Protein AF-A0A8S2T352-F1 (afdb_monomer_li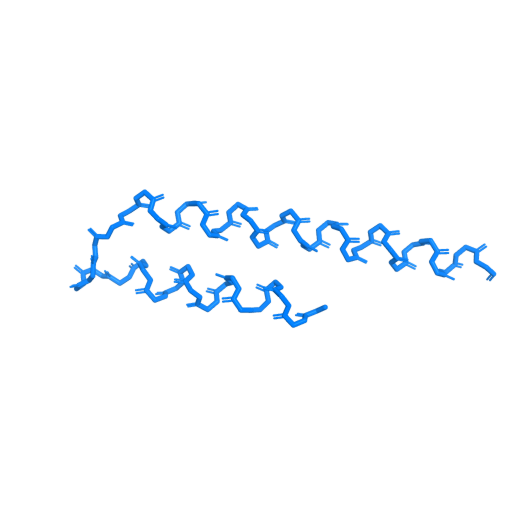te)

Structure (mmCIF, N/CA/C/O backbone):
data_AF-A0A8S2T352-F1
#
_entry.id   AF-A0A8S2T352-F1
#
loop_
_atom_site.group_PDB
_atom_site.id
_atom_site.type_symbol
_atom_site.label_atom_id
_atom_site.label_alt_id
_atom_site.label_comp_id
_atom_site.label_asym_id
_atom_site.label_entity_id
_atom_site.label_seq_id
_atom_site.pdbx_PDB_ins_code
_atom_site.Cartn_x
_atom_site.Cartn_y
_atom_site.Cartn_z
_atom_site.occupancy
_atom_site.B_iso_or_equiv
_atom_site.auth_seq_id
_atom_site.auth_comp_id
_atom_site.auth_asym_id
_atom_site.auth_atom_id
_atom_site.pdbx_PDB_model_num
ATOM 1 N N . MET A 1 1 ? -8.177 -5.751 5.456 1.00 59.34 1 MET A N 1
ATOM 2 C CA . MET A 1 1 ? -6.964 -6.603 5.520 1.00 59.34 1 MET A CA 1
ATOM 3 C C . MET A 1 1 ? -6.609 -7.299 4.203 1.00 59.34 1 MET A C 1
ATOM 5 O O . MET A 1 1 ? -5.435 -7.551 3.998 1.00 59.34 1 MET A O 1
ATOM 9 N N . TYR A 1 2 ? -7.552 -7.591 3.295 1.00 69.06 2 TYR A N 1
ATOM 10 C CA . TYR A 1 2 ? -7.226 -8.270 2.025 1.00 69.06 2 TYR A CA 1
ATOM 11 C C . TYR A 1 2 ? -6.490 -7.371 1.009 1.00 69.06 2 TYR A C 1
ATOM 13 O O . TYR A 1 2 ? -5.607 -7.836 0.297 1.00 69.06 2 TYR A O 1
ATOM 21 N N . ALA A 1 3 ? -6.818 -6.073 0.975 1.00 68.88 3 ALA A N 1
ATOM 22 C CA . ALA A 1 3 ? -6.239 -5.119 0.025 1.00 68.88 3 ALA A CA 1
ATOM 23 C C . ALA A 1 3 ? -4.744 -4.851 0.274 1.00 68.88 3 ALA A C 1
ATOM 25 O O . ALA A 1 3 ? -3.953 -4.919 -0.660 1.00 68.88 3 ALA A O 1
ATOM 26 N N . SER A 1 4 ? -4.334 -4.641 1.532 1.00 68.94 4 SER A N 1
ATOM 27 C CA . SER A 1 4 ? -2.917 -4.456 1.871 1.00 68.94 4 SER A CA 1
ATOM 28 C C . SER A 1 4 ? -2.084 -5.689 1.514 1.00 68.94 4 SER A C 1
ATOM 30 O O . SER A 1 4 ? -1.019 -5.555 0.924 1.00 68.94 4 SER A O 1
ATOM 32 N N . TYR A 1 5 ? -2.596 -6.895 1.779 1.00 75.56 5 TYR A N 1
ATOM 33 C CA . TYR A 1 5 ? -1.927 -8.142 1.403 1.00 75.56 5 TYR A CA 1
ATOM 34 C C . TYR A 1 5 ? -1.787 -8.303 -0.119 1.00 75.56 5 TYR A C 1
ATOM 36 O O . TYR A 1 5 ? -0.727 -8.703 -0.600 1.00 75.56 5 TYR A O 1
ATOM 44 N N . ALA A 1 6 ? -2.822 -7.943 -0.885 1.00 78.56 6 ALA A N 1
ATOM 45 C CA . ALA A 1 6 ? -2.775 -7.971 -2.344 1.00 78.56 6 ALA A CA 1
ATOM 46 C C . ALA A 1 6 ? -1.726 -6.994 -2.907 1.00 78.56 6 ALA A C 1
ATOM 48 O O . ALA A 1 6 ? -0.944 -7.382 -3.775 1.00 78.56 6 ALA A O 1
ATOM 49 N N . TYR A 1 7 ? -1.645 -5.768 -2.377 1.00 77.06 7 TYR A N 1
ATOM 50 C CA . TYR A 1 7 ? -0.634 -4.795 -2.800 1.00 77.06 7 TYR A CA 1
ATOM 51 C C . TYR A 1 7 ? 0.788 -5.220 -2.426 1.00 77.06 7 TYR A C 1
ATOM 53 O O . TYR A 1 7 ? 1.688 -5.100 -3.253 1.00 77.06 7 TYR A O 1
ATOM 61 N N . THR A 1 8 ? 0.995 -5.810 -1.246 1.00 76.94 8 THR A N 1
ATOM 62 C CA . THR A 1 8 ? 2.300 -6.375 -0.866 1.00 76.94 8 THR A CA 1
ATOM 63 C C . THR A 1 8 ? 2.701 -7.542 -1.772 1.00 76.94 8 THR A C 1
ATOM 65 O O . THR A 1 8 ? 3.865 -7.659 -2.157 1.00 76.94 8 THR A O 1
ATOM 68 N N . ALA A 1 9 ? 1.755 -8.405 -2.154 1.00 81.19 9 ALA A N 1
ATOM 69 C CA . ALA A 1 9 ? 2.017 -9.494 -3.094 1.00 81.19 9 ALA A CA 1
ATOM 70 C C . ALA A 1 9 ? 2.405 -8.967 -4.487 1.00 81.19 9 ALA A C 1
ATOM 72 O O . ALA A 1 9 ? 3.352 -9.474 -5.089 1.00 81.19 9 ALA A O 1
ATOM 73 N N . MET A 1 10 ? 1.731 -7.918 -4.973 1.00 78.31 10 MET A N 1
ATOM 74 C CA . MET A 1 10 ? 2.084 -7.255 -6.233 1.00 78.31 10 MET A CA 1
ATOM 75 C C . MET A 1 10 ? 3.450 -6.566 -6.154 1.00 78.31 10 MET A C 1
ATOM 77 O O . MET A 1 10 ? 4.270 -6.762 -7.047 1.00 78.31 10 MET A O 1
ATOM 81 N N . ALA A 1 11 ? 3.747 -5.839 -5.072 1.00 77.19 11 ALA A N 1
ATOM 82 C CA . ALA A 1 11 ? 5.055 -5.218 -4.867 1.00 77.19 11 ALA A CA 1
ATOM 83 C C . ALA A 1 11 ? 6.182 -6.264 -4.919 1.00 77.19 11 ALA A C 1
ATOM 85 O O . ALA A 1 11 ? 7.154 -6.090 -5.652 1.00 77.19 11 ALA A O 1
ATOM 86 N N . ASN A 1 12 ? 6.025 -7.397 -4.230 1.00 78.00 12 ASN A N 1
ATOM 87 C CA . ASN A 1 12 ? 7.008 -8.485 -4.254 1.00 78.00 12 ASN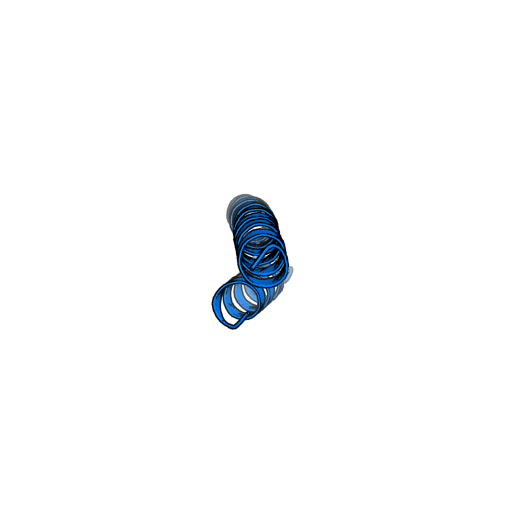 A CA 1
ATOM 88 C C . ASN A 1 12 ? 7.162 -9.144 -5.632 1.00 78.00 12 ASN A C 1
ATOM 90 O O . ASN A 1 12 ? 8.258 -9.575 -5.985 1.00 78.00 12 ASN A O 1
ATOM 94 N N . TYR A 1 13 ? 6.087 -9.227 -6.417 1.00 79.00 13 TYR A N 1
ATOM 95 C CA . TYR A 1 13 ? 6.149 -9.751 -7.780 1.00 79.00 13 TYR A CA 1
ATOM 96 C C . TYR A 1 13 ? 6.939 -8.818 -8.712 1.00 79.00 13 TYR A C 1
ATOM 98 O O . TYR A 1 13 ? 7.797 -9.283 -9.460 1.00 79.00 13 TYR A O 1
ATOM 106 N N . PHE A 1 14 ? 6.708 -7.505 -8.626 1.00 69.19 14 PHE A N 1
ATOM 107 C CA . PHE A 1 14 ? 7.383 -6.508 -9.467 1.00 69.19 14 PHE A CA 1
ATOM 108 C C . PHE A 1 14 ? 8.801 -6.141 -9.003 1.00 69.19 14 PHE A C 1
ATOM 110 O O . PHE A 1 14 ? 9.573 -5.608 -9.796 1.00 69.19 14 PHE A O 1
ATOM 117 N N . GLY A 1 15 ? 9.165 -6.460 -7.756 1.00 68.25 15 GLY A N 1
ATOM 118 C CA . GLY A 1 15 ? 10.527 -6.314 -7.226 1.00 68.25 15 GLY A CA 1
ATOM 119 C C . GLY A 1 15 ? 11.485 -7.445 -7.620 1.00 68.25 15 GLY A C 1
ATOM 120 O O . GLY A 1 15 ? 12.654 -7.418 -7.237 1.00 68.25 15 GLY A O 1
ATOM 121 N N . ARG A 1 16 ? 11.020 -8.460 -8.364 1.00 72.06 16 ARG A N 1
ATOM 122 C CA . ARG A 1 16 ? 11.898 -9.522 -8.868 1.00 72.06 16 ARG A CA 1
ATOM 123 C C . ARG A 1 16 ? 12.847 -8.980 -9.946 1.00 72.06 16 ARG A C 1
ATOM 125 O O . ARG A 1 16 ? 12.386 -8.278 -10.851 1.00 72.06 16 ARG A O 1
ATOM 132 N N . PRO A 1 17 ? 14.142 -9.345 -9.905 1.00 68.00 17 PRO A N 1
ATOM 133 C CA . PRO A 1 17 ? 15.147 -8.858 -10.858 1.00 68.00 17 PRO A CA 1
ATOM 134 C C . PRO A 1 17 ? 14.848 -9.269 -12.311 1.00 68.00 17 PRO A C 1
ATOM 136 O O . PRO A 1 17 ? 15.336 -8.652 -13.248 1.00 68.00 17 PRO A O 1
ATOM 139 N N . ASP A 1 18 ? 14.017 -10.292 -12.492 1.00 68.94 18 ASP A N 1
ATOM 140 C CA . ASP A 1 18 ? 13.527 -10.836 -13.759 1.00 68.94 18 ASP A CA 1
ATOM 141 C C . ASP A 1 18 ? 12.363 -10.033 -14.381 1.00 68.94 18 ASP A C 1
ATOM 143 O O . ASP A 1 18 ? 12.123 -10.140 -15.582 1.00 68.94 18 ASP A O 1
ATOM 147 N N . VAL A 1 19 ? 11.663 -9.206 -13.595 1.00 66.88 19 VAL A N 1
ATOM 148 C CA . VAL A 1 19 ? 10.554 -8.341 -14.051 1.00 66.88 19 VAL A CA 1
ATOM 149 C C . VAL A 1 19 ? 10.956 -6.857 -14.038 1.00 66.88 19 VAL A C 1
ATOM 151 O O . VAL A 1 19 ? 10.430 -6.091 -14.839 1.00 66.88 19 VAL A O 1
ATOM 154 N N . ALA A 1 20 ? 11.900 -6.473 -13.165 1.00 58.84 20 ALA A N 1
ATOM 155 C CA . ALA A 1 20 ? 12.640 -5.204 -13.101 1.00 58.84 2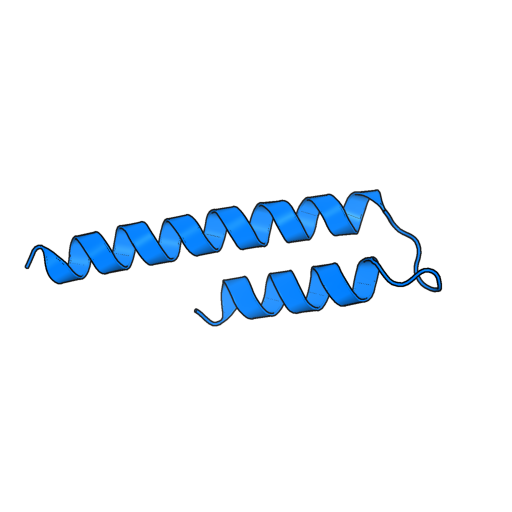0 ALA A CA 1
ATOM 156 C C . ALA A 1 20 ? 11.895 -3.951 -13.613 1.00 58.84 20 ALA A C 1
ATOM 158 O O . ALA A 1 20 ? 12.347 -3.254 -14.521 1.00 58.84 20 ALA A O 1
ATOM 159 N N . PHE A 1 21 ? 10.773 -3.627 -12.965 1.00 63.69 21 PHE A N 1
ATOM 160 C CA . PHE A 1 21 ? 10.133 -2.311 -13.039 1.00 63.69 21 PHE A CA 1
ATOM 161 C C . PHE A 1 21 ? 10.199 -1.649 -11.655 1.00 63.69 21 PHE A C 1
ATOM 163 O O . PHE A 1 21 ? 9.195 -1.583 -10.945 1.00 63.69 21 PHE A O 1
ATOM 170 N N . GLU A 1 22 ? 11.381 -1.158 -11.262 1.00 63.69 22 GLU A N 1
ATOM 171 C CA . GLU A 1 22 ? 11.634 -0.570 -9.929 1.00 63.69 22 GLU A CA 1
ATOM 172 C C . GLU A 1 22 ? 10.604 0.508 -9.541 1.00 63.69 22 GLU A C 1
ATOM 174 O O . GLU A 1 22 ? 10.113 0.517 -8.415 1.00 63.69 22 GLU A O 1
ATOM 179 N N . GLY A 1 23 ? 10.157 1.336 -10.494 1.00 67.06 23 GLY A N 1
ATOM 180 C CA . GLY A 1 23 ? 9.140 2.364 -10.231 1.00 67.06 23 GLY A CA 1
ATOM 181 C C . GLY A 1 23 ? 7.745 1.826 -9.871 1.00 67.06 23 GLY A C 1
ATOM 182 O O . GLY A 1 23 ? 6.974 2.515 -9.209 1.00 67.06 23 GLY A O 1
ATOM 183 N N . HIS A 1 24 ? 7.402 0.597 -10.271 1.00 66.69 24 HIS A N 1
ATOM 184 C CA . HIS A 1 24 ? 6.122 -0.021 -9.899 1.00 66.69 24 HIS A CA 1
ATOM 185 C C . HIS A 1 24 ? 6.186 -0.659 -8.508 1.00 66.69 24 HIS A C 1
ATOM 187 O O . HIS A 1 24 ? 5.185 -0.656 -7.793 1.00 66.69 24 HIS A O 1
ATOM 193 N N . HIS A 1 25 ? 7.355 -1.160 -8.097 1.00 73.25 25 HIS A N 1
ATOM 194 C CA . HIS A 1 25 ? 7.556 -1.702 -6.755 1.00 73.25 25 HIS A CA 1
ATOM 195 C C . HIS A 1 25 ? 7.298 -0.638 -5.678 1.00 73.25 25 HIS A C 1
ATOM 197 O O . HIS A 1 25 ? 6.456 -0.849 -4.805 1.00 73.25 25 HIS A O 1
ATOM 203 N N . GLU A 1 26 ? 7.935 0.533 -5.797 1.00 78.19 26 GLU A N 1
ATOM 204 C CA . GLU A 1 26 ? 7.754 1.644 -4.850 1.00 78.19 26 GLU A CA 1
ATOM 205 C C . GLU A 1 26 ? 6.304 2.149 -4.809 1.00 78.19 26 GLU A C 1
ATOM 207 O O . GLU A 1 26 ? 5.774 2.465 -3.740 1.00 78.19 26 GLU A O 1
ATOM 212 N N . PHE A 1 27 ? 5.629 2.187 -5.964 1.00 81.00 27 PHE A N 1
ATOM 213 C CA . PHE A 1 27 ? 4.224 2.581 -6.046 1.00 81.00 27 PHE A CA 1
ATOM 214 C C . PHE A 1 27 ? 3.324 1.631 -5.245 1.00 81.00 27 PHE A C 1
ATOM 216 O O . PHE A 1 27 ? 2.549 2.079 -4.396 1.00 81.00 27 PHE A O 1
ATOM 223 N N . PHE A 1 28 ? 3.444 0.319 -5.467 1.00 77.56 28 PHE A N 1
ATOM 224 C CA . PHE A 1 28 ? 2.624 -0.667 -4.759 1.00 77.56 28 PHE A CA 1
ATOM 225 C C . PHE A 1 28 ? 2.983 -0.780 -3.273 1.00 77.56 28 PHE A C 1
ATOM 227 O O . PHE A 1 28 ? 2.089 -0.994 -2.453 1.00 77.56 28 PHE A O 1
ATOM 234 N N . GLU A 1 29 ? 4.248 -0.575 -2.899 1.00 81.31 29 GLU A N 1
ATOM 235 C CA . GLU A 1 29 ? 4.657 -0.527 -1.492 1.00 81.31 29 GLU A CA 1
ATOM 236 C C . GLU A 1 29 ? 4.030 0.673 -0.761 1.00 81.31 29 GLU A C 1
ATOM 238 O O . GLU A 1 29 ? 3.516 0.533 0.355 1.00 81.31 29 GLU A O 1
ATOM 243 N N . LYS A 1 30 ? 4.010 1.850 -1.399 1.00 84.88 30 LYS A N 1
ATOM 244 C CA . LYS A 1 30 ? 3.374 3.049 -0.840 1.00 84.88 30 LYS A CA 1
ATOM 245 C C . LYS A 1 30 ? 1.863 2.865 -0.679 1.00 84.88 30 LYS A C 1
ATOM 247 O O . LYS A 1 30 ? 1.333 3.152 0.393 1.00 84.88 30 LYS A O 1
ATOM 252 N N . MET A 1 31 ? 1.195 2.317 -1.696 1.00 82.19 31 MET A N 1
ATOM 253 C CA . MET A 1 31 ? -0.242 2.012 -1.646 1.00 82.19 31 MET A CA 1
ATOM 254 C C . MET A 1 31 ? -0.580 0.996 -0.545 1.00 82.19 31 MET A C 1
ATOM 256 O O . MET A 1 31 ? -1.569 1.160 0.166 1.00 82.19 31 MET A O 1
ATOM 260 N N . ALA A 1 32 ? 0.256 -0.029 -0.343 1.00 81.00 32 ALA A N 1
ATOM 261 C CA . ALA A 1 32 ? 0.060 -1.006 0.728 1.00 81.00 32 ALA A CA 1
ATOM 262 C C . ALA A 1 32 ? 0.134 -0.368 2.128 1.00 81.00 32 ALA A C 1
ATOM 264 O O . ALA A 1 32 ? -0.656 -0.726 3.007 1.00 81.00 32 ALA A O 1
ATOM 265 N N . LYS A 1 33 ? 1.062 0.579 2.336 1.00 86.06 33 LYS A N 1
ATOM 266 C CA . LYS A 1 33 ? 1.197 1.328 3.598 1.00 86.06 33 LYS A CA 1
ATOM 267 C C . LYS A 1 33 ? -0.005 2.235 3.852 1.00 86.06 33 LYS A C 1
ATOM 269 O O . LYS A 1 33 ? -0.537 2.227 4.960 1.00 86.06 33 LYS A O 1
ATOM 274 N N . GLU A 1 34 ? -0.466 2.955 2.835 1.00 86.12 34 GLU A N 1
ATOM 275 C CA . GLU A 1 34 ? -1.632 3.839 2.943 1.00 86.12 34 GLU A CA 1
ATOM 276 C C . GLU A 1 34 ? -2.904 3.049 3.296 1.00 86.12 34 GLU A C 1
ATOM 278 O O . GLU A 1 34 ? -3.597 3.363 4.264 1.00 86.12 34 GLU A O 1
ATOM 283 N N . GLU A 1 35 ? -3.149 1.925 2.620 1.00 82.75 35 GLU A N 1
ATOM 284 C CA . GLU A 1 35 ? -4.279 1.038 2.927 1.00 82.75 35 GLU A CA 1
ATOM 285 C C . GLU A 1 35 ? -4.191 0.403 4.327 1.00 82.75 35 GLU A C 1
ATOM 287 O O . GLU A 1 35 ? -5.212 0.151 4.978 1.00 82.75 35 GLU A O 1
ATOM 292 N N . PHE A 1 36 ? -2.980 0.158 4.835 1.00 83.62 36 PHE A N 1
ATOM 293 C CA . PHE A 1 36 ? -2.780 -0.312 6.207 1.00 83.62 36 PHE A CA 1
ATOM 294 C C . PHE A 1 36 ? -3.138 0.768 7.239 1.00 83.62 36 PHE A C 1
ATOM 296 O O . PHE A 1 36 ? -3.827 0.479 8.220 1.00 83.62 36 PHE A O 1
ATOM 303 N N . GLU A 1 37 ? -2.746 2.022 7.005 1.00 87.69 37 GLU A N 1
ATOM 304 C CA . GLU A 1 37 ? -3.162 3.146 7.849 1.00 87.69 37 GLU A CA 1
ATOM 305 C C . GLU A 1 37 ? -4.678 3.357 7.823 1.00 87.69 37 GLU A C 1
ATOM 307 O O . GLU A 1 37 ? -5.286 3.615 8.865 1.00 87.69 37 GLU A O 1
ATOM 312 N N . HIS A 1 38 ? -5.310 3.206 6.658 1.00 86.94 38 HIS A N 1
ATOM 313 C CA . HIS A 1 38 ? -6.763 3.300 6.515 1.00 86.94 38 HIS A CA 1
ATOM 314 C C . HIS A 1 38 ? -7.471 2.208 7.327 1.00 86.94 38 HIS A C 1
ATOM 316 O O . HIS A 1 38 ? -8.426 2.494 8.057 1.00 86.94 38 HIS A O 1
ATOM 322 N N . ALA A 1 39 ? -6.966 0.972 7.274 1.00 84.12 39 ALA A N 1
ATOM 3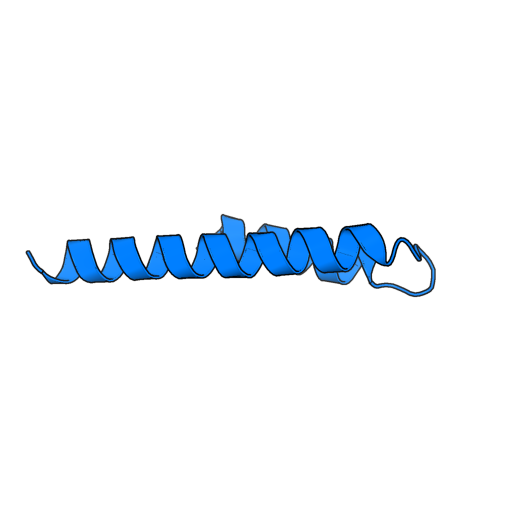23 C CA . ALA A 1 39 ? -7.473 -0.123 8.093 1.00 84.12 39 ALA A CA 1
ATOM 324 C C . ALA A 1 39 ? -7.309 0.156 9.598 1.00 84.12 39 ALA A C 1
ATOM 326 O O . ALA A 1 39 ? -8.243 -0.088 10.361 1.00 84.12 39 ALA A O 1
ATOM 327 N N . ASN A 1 40 ? -6.169 0.709 10.029 1.00 85.25 40 ASN A N 1
ATOM 328 C CA . ASN A 1 40 ? -5.936 1.065 11.433 1.00 85.25 40 ASN A CA 1
ATOM 329 C C . ASN A 1 40 ? -6.877 2.167 11.921 1.00 85.25 40 ASN A C 1
ATOM 331 O O . ASN A 1 40 ? -7.516 1.995 12.957 1.00 85.25 40 ASN A O 1
ATOM 335 N N . LYS A 1 41 ? -7.045 3.253 11.156 1.00 87.75 41 LYS A N 1
ATOM 336 C CA . LYS A 1 41 ? -8.005 4.322 11.488 1.00 87.75 41 LYS A CA 1
ATOM 337 C C . LYS A 1 41 ? -9.427 3.780 11.618 1.00 87.75 41 LYS A C 1
ATOM 339 O O . LYS A 1 41 ? -10.161 4.175 12.522 1.00 87.75 41 LYS A O 1
ATOM 344 N N . PHE A 1 42 ? -9.817 2.853 10.742 1.00 86.94 42 PHE A N 1
ATOM 345 C CA . PHE A 1 42 ? -11.123 2.207 10.824 1.00 86.94 42 PHE A CA 1
ATOM 346 C C . PHE A 1 42 ? -11.258 1.323 12.073 1.00 86.94 42 PHE A C 1
ATOM 348 O O . PHE A 1 42 ? -12.284 1.387 12.745 1.00 86.94 42 PHE A O 1
ATOM 355 N N . MET A 1 43 ? -10.234 0.541 12.426 1.00 85.06 43 MET A N 1
ATOM 356 C CA . MET A 1 43 ? -10.232 -0.273 13.651 1.00 85.06 43 MET A CA 1
ATOM 357 C C . MET A 1 43 ? -10.284 0.588 14.919 1.00 85.06 43 MET A C 1
ATOM 359 O O . MET A 1 43 ? -11.050 0.282 15.828 1.00 85.06 43 MET A O 1
ATOM 363 N N . GLU A 1 44 ? -9.538 1.694 14.973 1.00 87.75 44 GLU A N 1
ATOM 364 C CA . GLU A 1 44 ? -9.628 2.661 16.073 1.00 87.75 44 GLU A CA 1
ATOM 365 C C . GLU A 1 44 ? -11.020 3.288 16.174 1.00 87.75 44 GLU A C 1
ATOM 367 O O . GLU A 1 44 ? -11.545 3.448 17.275 1.00 87.75 44 GLU A O 1
ATOM 372 N N . TYR A 1 45 ? -11.641 3.623 15.039 1.00 86.31 45 TYR A N 1
ATOM 373 C CA . TYR A 1 4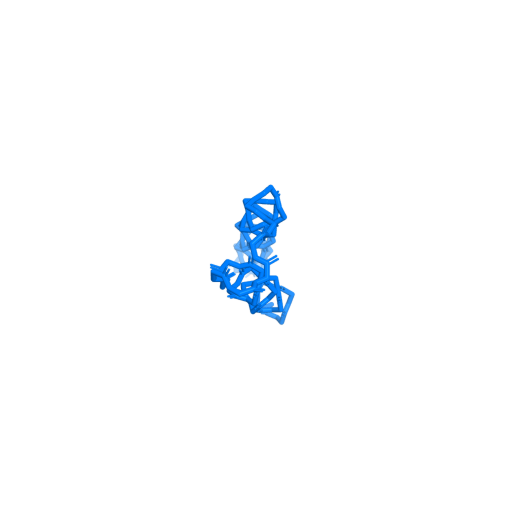5 ? -13.012 4.127 15.012 1.00 86.31 45 TYR A CA 1
ATOM 374 C C . TYR A 1 45 ? -14.023 3.081 15.505 1.00 86.31 45 TYR A C 1
ATOM 376 O O . TYR A 1 45 ? -14.908 3.415 16.288 1.00 86.31 45 TYR A O 1
ATOM 384 N N . GLN A 1 46 ? -13.873 1.813 15.105 1.00 83.88 46 GLN A N 1
ATOM 385 C CA . GLN A 1 46 ? -14.712 0.715 15.600 1.00 83.88 46 GLN A CA 1
ATOM 386 C C . GLN A 1 46 ? -14.535 0.481 17.107 1.00 83.88 46 GLN A C 1
ATOM 388 O O . GLN A 1 46 ? -15.524 0.274 17.798 1.00 83.88 46 GLN A O 1
ATOM 393 N N . ASN A 1 47 ? -13.309 0.563 17.631 1.00 77.31 47 ASN A N 1
ATOM 394 C CA . ASN A 1 47 ? -13.017 0.354 19.056 1.00 77.31 47 ASN A CA 1
ATOM 395 C C . ASN A 1 47 ? -13.410 1.537 19.958 1.00 77.31 47 ASN A C 1
ATOM 397 O O . ASN A 1 47 ? -13.449 1.384 21.174 1.00 77.31 47 ASN A O 1
ATOM 401 N N . LYS A 1 48 ? -13.679 2.718 19.389 1.00 77.88 48 LYS A N 1
ATOM 402 C CA . LYS A 1 48 ? -14.200 3.883 20.127 1.00 77.88 48 LYS A CA 1
ATOM 403 C C . LYS A 1 48 ? -15.709 3.806 20.403 1.00 77.88 48 LYS A C 1
ATOM 405 O O . LYS A 1 48 ? -16.236 4.730 21.022 1.00 77.88 48 LYS A O 1
ATOM 410 N N . ARG A 1 49 ? -16.394 2.763 19.922 1.00 56.81 49 ARG A N 1
ATOM 411 C CA . ARG A 1 49 ? -17.816 2.513 20.179 1.00 56.81 49 ARG A CA 1
ATOM 412 C C . ARG A 1 49 ? -18.080 1.826 21.510 1.00 56.81 49 ARG A C 1
ATOM 414 O O . ARG A 1 49 ? -17.336 0.883 21.844 1.00 56.81 49 ARG A O 1
#

Sequence (49 aa):
MYASYAYTAMANYFGRPDVAFEGHHEFFEKMAKEEFEHANKFMEYQNKR

Foldseek 3Di:
DVQLVVLQVVLVVCPDPVNPPPVSNVVSNVVSVVVVVVVVVVVVVVVVD

Organism: NCBI:txid392030

Radius of gyration: 13.48 Å; chains: 1; bounding box: 33×15×34 Å

Secondary structure (DSSP, 8-state):
-HHHHHHHHHHHHHTSTTT--HHHHHHHHHHHHHHHHHHHHHHHHHHT-

InterPro domains:
  IPR001519 Ferritin [PTHR11431] (1-49)
  IPR008331 Ferritin/DPS domain [PF00210] (1-49)
  IPR009040 Ferritin-like diiron domain [PS50905] (1-49)
  IPR009078 Ferritin-like superfamily [SSF47240] (1-49)
  IPR012347 Ferritin-like [G3DSA:1.20.1260.10] (1-49)

pLDDT: mean 76.59, std 8.44, range [56.81, 87.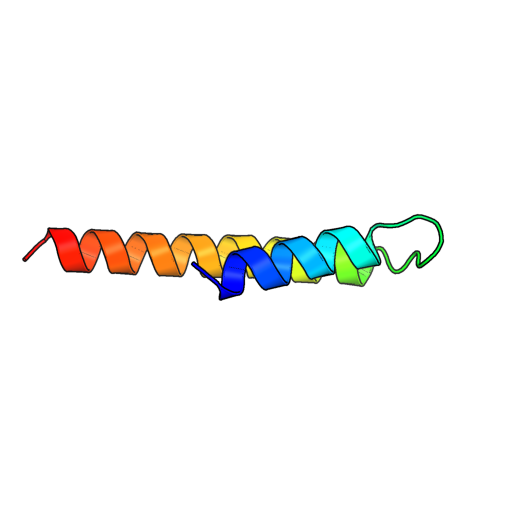75]